Protein AF-C2E2N6-F1 (afdb_monomer)

Sequence (80 aa):
AWFRKQDRDKNILAGRQILDDELEHLGISLKEAEKHLLPRYNFNDVDELLAAIGGGDIRLNQMVNFLQSQFNKPSAEEQD

Secondary structure (DSSP, 8-state):
--HHHHHHHHHHHHHHHHHHHHHHHHT--HHHHHHHHHHHHT-S-HHHHHHHHHHTSS-HHHHHHHHHHHHS-S------

Organism: NCBI:txid525330

Foldseek 3Di:
DPVVVVLLVQQLVQLLVLLCVLCVVVVHDPVVLLVQVCVVVVHPDSSVVSSCNSVVVDDPVVSSVSVCVVRPDDDPPDDD

pLDDT: mean 74.92, std 12.59, range [38.59, 88.12]

Structure (mmCIF, N/CA/C/O backbone):
data_AF-C2E2N6-F1
#
_entry.id   AF-C2E2N6-F1
#
loop_
_atom_site.group_PDB
_atom_site.id
_atom_site.type_symbol
_atom_site.label_atom_id
_atom_site.label_alt_id
_atom_site.label_comp_id
_atom_site.label_asym_id
_atom_site.label_entity_id
_atom_site.label_seq_id
_atom_site.pdbx_PDB_ins_code
_atom_site.Cartn_x
_atom_site.Cartn_y
_atom_site.Cartn_z
_atom_site.occupancy
_atom_site.B_iso_or_equiv
_atom_site.auth_seq_id
_atom_site.auth_comp_id
_atom_site.auth_asym_id
_atom_site.auth_atom_id
_atom_site.pdbx_PDB_model_num
ATOM 1 N N . ALA A 1 1 ? 18.275 -0.425 -21.350 1.00 48.53 1 ALA A N 1
ATOM 2 C CA . ALA A 1 1 ? 17.944 -1.593 -20.507 1.00 48.53 1 ALA A CA 1
ATOM 3 C C . ALA A 1 1 ? 16.463 -1.541 -20.137 1.00 48.53 1 ALA A C 1
ATOM 5 O O . ALA A 1 1 ? 16.099 -0.790 -19.243 1.00 48.53 1 ALA A O 1
ATOM 6 N N . TRP A 1 2 ? 15.607 -2.256 -20.874 1.00 53.59 2 TRP A N 1
ATOM 7 C CA . TRP A 1 2 ? 14.146 -2.182 -20.714 1.00 53.59 2 TRP A CA 1
ATOM 8 C C . TRP A 1 2 ? 13.578 -3.129 -19.637 1.00 53.59 2 TRP A C 1
ATOM 10 O O . TRP A 1 2 ? 12.480 -2.901 -19.149 1.00 53.59 2 TRP A O 1
ATOM 20 N N . PHE A 1 3 ? 14.370 -4.108 -19.180 1.00 54.66 3 PHE A N 1
ATOM 21 C CA . PHE A 1 3 ? 13.969 -5.083 -18.158 1.00 54.66 3 PHE A CA 1
ATOM 22 C C . PHE A 1 3 ? 13.749 -4.455 -16.773 1.00 54.66 3 PHE A C 1
ATOM 24 O O . PHE A 1 3 ? 12.706 -4.655 -16.169 1.00 54.66 3 PHE A O 1
ATOM 31 N N . ARG A 1 4 ? 14.638 -3.555 -16.326 1.00 58.50 4 ARG A N 1
ATOM 32 C CA . ARG A 1 4 ? 14.544 -2.945 -14.982 1.00 58.50 4 ARG A CA 1
ATOM 33 C C . ARG A 1 4 ? 13.274 -2.122 -14.733 1.00 58.50 4 ARG A C 1
ATOM 35 O O . ARG A 1 4 ? 12.874 -1.965 -13.587 1.00 58.50 4 ARG A O 1
ATOM 42 N N . LYS A 1 5 ? 12.659 -1.562 -15.782 1.00 61.53 5 LYS A N 1
ATOM 43 C CA . LYS A 1 5 ? 11.401 -0.808 -15.646 1.00 61.53 5 LYS A CA 1
ATOM 44 C C . LYS A 1 5 ? 10.184 -1.726 -15.564 1.00 61.53 5 LYS A C 1
ATOM 46 O O . LYS A 1 5 ? 9.242 -1.391 -14.858 1.00 61.53 5 LYS A O 1
ATOM 51 N N . GLN A 1 6 ? 10.215 -2.865 -16.254 1.00 68.75 6 GLN A N 1
ATOM 52 C CA . GLN A 1 6 ? 9.102 -3.809 -16.266 1.00 68.75 6 GLN A CA 1
ATOM 53 C C . GLN A 1 6 ? 8.972 -4.549 -14.931 1.00 68.75 6 GLN A C 1
ATOM 55 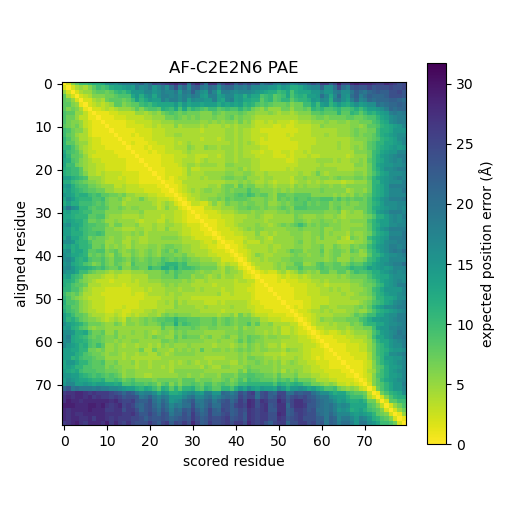O O . GLN A 1 6 ? 7.858 -4.779 -14.473 1.00 68.75 6 GLN A O 1
ATOM 60 N N . ASP A 1 7 ? 10.096 -4.874 -14.287 1.00 79.12 7 ASP A N 1
ATOM 61 C CA . ASP A 1 7 ? 10.090 -5.475 -12.950 1.00 79.12 7 ASP A CA 1
ATOM 62 C C . ASP A 1 7 ? 9.474 -4.534 -11.913 1.00 79.12 7 ASP A C 1
ATOM 64 O O . ASP A 1 7 ? 8.655 -4.959 -11.110 1.00 79.12 7 ASP A O 1
ATOM 68 N N . ARG A 1 8 ? 9.781 -3.230 -11.978 1.00 77.81 8 ARG A N 1
ATOM 69 C CA . ARG A 1 8 ? 9.198 -2.253 -11.049 1.00 77.81 8 ARG A CA 1
ATOM 70 C C . ARG A 1 8 ? 7.679 -2.164 -11.192 1.00 77.81 8 ARG A C 1
ATOM 72 O O . ARG A 1 8 ? 6.988 -2.168 -10.185 1.00 77.81 8 ARG A O 1
ATOM 79 N N . ASP A 1 9 ? 7.171 -2.120 -12.419 1.00 83.69 9 ASP A N 1
ATOM 80 C CA . ASP A 1 9 ? 5.728 -2.050 -12.686 1.00 83.69 9 ASP A CA 1
ATOM 81 C C . ASP A 1 9 ? 4.997 -3.315 -12.201 1.00 83.69 9 ASP A C 1
ATOM 83 O O . ASP A 1 9 ? 3.983 -3.237 -11.508 1.00 83.69 9 ASP A O 1
ATOM 87 N N . LYS A 1 10 ? 5.589 -4.492 -12.454 1.00 86.75 10 LYS A N 1
ATOM 88 C CA . LYS A 1 10 ? 5.098 -5.771 -11.922 1.00 86.75 10 LYS A CA 1
ATOM 89 C C . LYS A 1 10 ? 5.120 -5.815 -10.400 1.00 86.75 10 LYS A C 1
ATOM 91 O O . LYS A 1 10 ? 4.166 -6.311 -9.812 1.00 86.75 10 LYS A O 1
ATOM 96 N N . ASN A 1 11 ? 6.168 -5.291 -9.770 1.00 86.62 11 ASN A N 1
ATOM 97 C CA . ASN A 1 11 ? 6.277 -5.256 -8.316 1.00 86.62 11 ASN A CA 1
ATOM 98 C C . ASN A 1 11 ? 5.226 -4.323 -7.706 1.00 86.62 11 ASN A C 1
ATOM 100 O O . ASN A 1 11 ? 4.623 -4.683 -6.707 1.00 86.62 11 ASN A O 1
ATOM 104 N N . ILE A 1 12 ? 4.946 -3.170 -8.321 1.00 88.00 12 ILE A N 1
ATOM 105 C CA . ILE A 1 12 ? 3.869 -2.270 -7.876 1.00 88.00 12 ILE A CA 1
ATOM 106 C C . ILE A 1 12 ? 2.515 -2.982 -7.959 1.00 88.00 12 ILE A C 1
ATOM 108 O O . ILE A 1 12 ? 1.759 -2.998 -6.989 1.00 88.00 12 ILE A O 1
ATOM 112 N N . LEU A 1 13 ? 2.222 -3.619 -9.095 1.00 88.12 1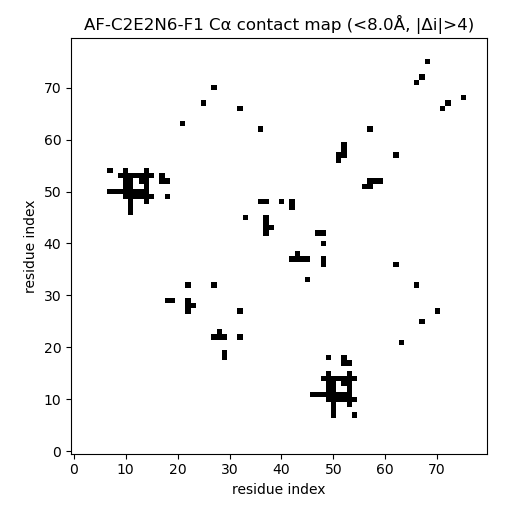3 LEU A N 1
ATOM 113 C CA . LEU A 1 13 ? 0.989 -4.387 -9.292 1.00 88.12 13 LEU A CA 1
ATOM 114 C C . LEU A 1 13 ? 0.857 -5.542 -8.292 1.00 88.12 13 LEU A C 1
ATOM 116 O O . LEU A 1 13 ? -0.197 -5.695 -7.676 1.00 88.12 13 LEU A O 1
ATOM 120 N N . ALA A 1 14 ? 1.924 -6.319 -8.100 1.00 87.88 14 ALA A N 1
ATOM 121 C CA . ALA A 1 14 ? 1.957 -7.421 -7.147 1.00 87.88 14 ALA A CA 1
ATOM 122 C C . ALA A 1 14 ? 1.776 -6.918 -5.712 1.00 87.88 14 ALA A C 1
ATOM 124 O O . ALA A 1 14 ? 0.929 -7.432 -4.992 1.00 87.88 14 ALA A O 1
ATOM 125 N N . GLY A 1 15 ? 2.502 -5.872 -5.312 1.00 87.19 15 GLY A N 1
ATOM 126 C CA . GLY A 1 15 ? 2.362 -5.268 -3.993 1.00 87.19 15 GLY A CA 1
ATOM 127 C C . GLY A 1 15 ? 0.964 -4.722 -3.750 1.00 87.19 15 GLY A C 1
ATOM 128 O O . GLY A 1 15 ? 0.452 -4.852 -2.643 1.00 87.19 15 GLY A O 1
ATOM 129 N N . ARG A 1 16 ? 0.315 -4.177 -4.787 1.00 86.38 16 ARG A N 1
ATOM 130 C CA . ARG A 1 16 ? -1.067 -3.694 -4.696 1.00 86.38 16 ARG A CA 1
ATOM 131 C C . ARG A 1 16 ? -2.023 -4.838 -4.463 1.00 86.38 16 ARG A C 1
ATOM 133 O O . ARG A 1 16 ? -2.856 -4.723 -3.585 1.00 86.38 16 ARG A O 1
ATOM 140 N N . GLN A 1 17 ? -1.888 -5.918 -5.220 1.00 87.25 17 GLN A N 1
ATOM 141 C CA . GLN A 1 17 ? -2.756 -7.081 -5.089 1.00 87.25 17 GLN A CA 1
ATOM 142 C C . GLN A 1 17 ? -2.577 -7.775 -3.735 1.00 87.25 17 GLN A C 1
ATOM 144 O O . GLN A 1 17 ? -3.559 -8.112 -3.095 1.00 87.25 17 GLN A O 1
ATOM 149 N N . ILE A 1 18 ? -1.333 -7.914 -3.275 1.00 85.06 18 ILE A N 1
ATOM 150 C CA . ILE A 1 18 ? -1.001 -8.479 -1.963 1.00 85.06 18 ILE A CA 1
ATOM 151 C C . ILE A 1 18 ? -1.569 -7.618 -0.829 1.00 85.06 18 ILE A C 1
ATOM 153 O O . ILE A 1 18 ? -2.123 -8.140 0.134 1.00 85.06 18 ILE A O 1
ATOM 157 N N . LEU A 1 19 ? -1.400 -6.296 -0.923 1.00 83.12 19 LEU A N 1
ATOM 158 C CA . LEU A 1 19 ? -1.934 -5.375 0.069 1.00 83.12 19 LEU A CA 1
ATOM 159 C C . LEU A 1 19 ? -3.466 -5.395 0.050 1.00 83.12 19 LEU A C 1
ATOM 161 O O . LEU A 1 19 ? -4.066 -5.480 1.106 1.00 83.12 19 LEU A O 1
ATOM 165 N N . ASP A 1 20 ? -4.092 -5.348 -1.124 1.00 84.81 20 ASP A N 1
ATOM 166 C CA . ASP A 1 20 ? -5.551 -5.383 -1.282 1.00 84.81 20 ASP A CA 1
ATOM 167 C C . ASP A 1 20 ? -6.156 -6.666 -0.681 1.00 84.81 20 ASP A C 1
ATOM 169 O O . ASP A 1 20 ? -7.079 -6.566 0.120 1.00 84.81 20 ASP A O 1
ATOM 173 N N . ASP A 1 21 ? -5.563 -7.835 -0.954 1.00 85.56 21 ASP A N 1
ATOM 174 C CA . ASP A 1 21 ? -5.996 -9.141 -0.427 1.00 85.56 21 ASP A CA 1
ATOM 175 C C . ASP A 1 21 ? -5.953 -9.193 1.113 1.00 85.56 21 ASP A C 1
ATOM 177 O O . ASP A 1 21 ? -6.944 -9.536 1.762 1.00 85.56 21 ASP A O 1
ATOM 181 N N . GLU A 1 22 ? -4.848 -8.748 1.725 1.00 80.81 22 GLU A N 1
ATOM 182 C CA . GLU A 1 22 ? -4.734 -8.691 3.190 1.00 80.81 22 GLU A CA 1
ATOM 183 C C . GLU A 1 22 ? -5.723 -7.705 3.817 1.00 80.81 22 GLU A C 1
ATOM 185 O O . GLU A 1 22 ? -6.228 -7.920 4.920 1.00 80.81 22 GLU A O 1
ATOM 190 N N . LEU A 1 23 ? -6.029 -6.613 3.125 1.00 79.31 23 LEU A N 1
ATOM 191 C CA . LEU A 1 23 ? -6.978 -5.627 3.619 1.00 79.31 23 LEU A CA 1
ATOM 192 C C . LEU A 1 23 ? -8.417 -6.089 3.496 1.00 79.31 23 LEU A C 1
ATOM 194 O O . LEU A 1 23 ? -9.181 -5.865 4.435 1.00 79.31 23 LEU A O 1
ATOM 198 N N . GLU A 1 24 ? -8.777 -6.775 2.4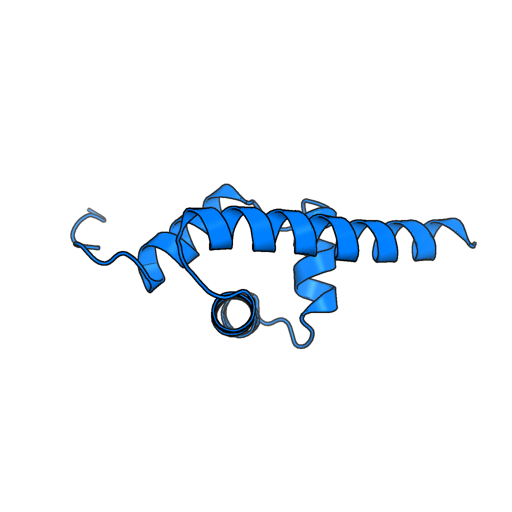13 1.00 83.19 24 GLU A N 1
ATOM 199 C CA . GLU A 1 24 ? -10.064 -7.462 2.315 1.00 83.19 24 GLU A CA 1
ATOM 200 C C . GLU A 1 24 ? -10.220 -8.475 3.453 1.00 83.19 24 GLU A C 1
ATOM 202 O O . GLU A 1 24 ? -11.272 -8.522 4.096 1.00 83.19 24 GLU A O 1
ATOM 207 N N . HIS A 1 25 ? -9.156 -9.212 3.777 1.00 80.94 25 HIS A N 1
ATOM 208 C CA .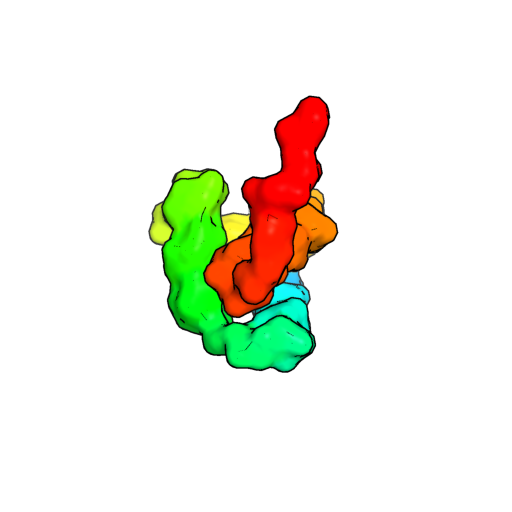 HIS A 1 25 ? -9.169 -10.193 4.859 1.00 80.94 25 HIS A CA 1
ATOM 209 C C . HIS A 1 25 ? -9.356 -9.554 6.246 1.00 80.94 25 HIS A C 1
ATOM 211 O O . HIS A 1 25 ? -10.027 -10.117 7.114 1.00 80.94 25 HIS A O 1
ATOM 217 N N . LEU A 1 26 ? -8.808 -8.354 6.446 1.00 73.75 26 LEU A N 1
ATOM 218 C CA . LEU A 1 26 ? -8.937 -7.571 7.676 1.00 73.75 26 LEU A CA 1
ATOM 219 C C . LEU A 1 26 ? -10.189 -6.670 7.707 1.00 73.75 26 LEU A C 1
ATOM 221 O O . LEU A 1 26 ? -10.478 -6.066 8.742 1.00 73.75 26 LEU A O 1
ATOM 225 N N . GLY A 1 27 ? -10.931 -6.553 6.600 1.00 79.50 27 GLY A N 1
ATOM 226 C CA . GLY A 1 27 ? -12.069 -5.637 6.463 1.00 79.50 27 GLY A CA 1
ATOM 227 C C . GLY A 1 27 ? -11.676 -4.153 6.424 1.00 79.50 27 GLY A C 1
ATOM 228 O O . GLY A 1 27 ? -12.461 -3.288 6.817 1.00 79.50 27 GLY A O 1
ATOM 229 N N . ILE A 1 28 ? -10.457 -3.847 5.979 1.00 77.56 28 ILE A N 1
ATOM 230 C CA . ILE A 1 28 ? -9.882 -2.499 5.923 1.00 77.56 28 ILE A CA 1
ATOM 231 C C . ILE A 1 28 ? -9.910 -1.991 4.476 1.00 77.56 28 ILE A C 1
ATOM 233 O O . ILE A 1 28 ? -9.800 -2.746 3.518 1.00 77.56 28 ILE A O 1
ATOM 237 N N . SER A 1 29 ? -10.033 -0.677 4.288 1.00 79.00 29 SER A N 1
ATOM 238 C CA . SER A 1 29 ? -9.904 -0.068 2.959 1.00 79.00 29 SER A CA 1
ATOM 239 C C . SER A 1 29 ? -8.439 0.141 2.562 1.00 79.00 29 SER A C 1
ATOM 241 O O . SER A 1 29 ? -7.667 0.681 3.356 1.00 79.00 29 SER A O 1
ATOM 243 N N . LEU A 1 30 ? -8.093 -0.141 1.295 1.00 76.50 30 LEU A N 1
ATOM 244 C CA . LEU A 1 30 ? -6.777 0.144 0.684 1.00 76.50 30 LEU A CA 1
ATOM 245 C C . LEU A 1 30 ? -6.225 1.523 1.079 1.00 76.50 30 LEU A C 1
ATOM 247 O O . LEU A 1 30 ? -5.106 1.628 1.574 1.00 76.50 30 LEU A O 1
ATOM 251 N N . LYS A 1 31 ? -7.077 2.554 0.982 1.00 77.06 31 LYS A N 1
ATOM 252 C CA . LYS A 1 31 ? -6.754 3.956 1.298 1.00 77.06 31 LYS A CA 1
ATOM 253 C C . LYS A 1 31 ? -6.340 4.222 2.745 1.00 77.06 31 LYS A C 1
ATOM 255 O O . LYS A 1 31 ? -5.596 5.166 2.997 1.00 77.06 31 LYS A O 1
ATOM 260 N N . GLU A 1 32 ? -6.866 3.461 3.696 1.00 78.00 32 GLU A N 1
ATOM 261 C CA . GLU A 1 32 ? -6.510 3.616 5.108 1.00 78.00 32 GLU A CA 1
ATOM 262 C C . GLU A 1 32 ? -5.170 2.929 5.368 1.00 78.00 32 GLU A C 1
ATOM 264 O O . GLU A 1 32 ? -4.251 3.525 5.922 1.00 78.00 32 GLU A O 1
ATOM 269 N N . ALA A 1 33 ? -5.006 1.705 4.879 1.00 76.56 33 ALA A N 1
ATOM 270 C CA . ALA A 1 33 ? -3.769 0.962 5.046 1.00 76.56 33 ALA A CA 1
ATOM 271 C C . ALA A 1 33 ? -2.561 1.640 4.403 1.00 76.56 33 ALA A C 1
ATOM 273 O O . ALA A 1 33 ? -1.529 1.770 5.056 1.00 76.56 33 ALA A O 1
ATOM 274 N N . GLU A 1 34 ? -2.689 2.134 3.167 1.00 77.94 34 GLU A N 1
ATOM 275 C CA . GLU A 1 34 ? -1.618 2.892 2.514 1.00 77.94 34 GLU A CA 1
ATOM 276 C C . GLU A 1 34 ? -1.254 4.144 3.334 1.00 77.94 34 GLU A C 1
ATOM 278 O O . GLU A 1 34 ? -0.073 4.407 3.555 1.00 77.94 34 GLU A O 1
ATOM 283 N N . LYS A 1 35 ? -2.238 4.850 3.913 1.00 76.69 35 LYS A N 1
ATOM 284 C CA . LYS A 1 35 ? -2.003 6.005 4.799 1.00 76.69 35 LYS A CA 1
ATOM 285 C C . LYS A 1 35 ? -1.290 5.657 6.101 1.00 76.69 35 LYS A C 1
ATOM 287 O O . LYS A 1 35 ? -0.566 6.504 6.615 1.00 76.69 35 LYS A O 1
ATOM 292 N N . HIS A 1 36 ? -1.497 4.463 6.650 1.00 78.81 36 HIS A N 1
ATOM 293 C CA . HIS A 1 36 ? -0.795 4.014 7.855 1.00 78.81 36 HIS A CA 1
ATOM 294 C C . HIS A 1 36 ? 0.604 3.464 7.539 1.00 78.81 36 HIS A C 1
ATOM 296 O O . HIS A 1 36 ? 1.531 3.637 8.332 1.00 78.81 36 HIS A O 1
ATOM 302 N N . LEU A 1 37 ? 0.779 2.839 6.373 1.00 78.06 37 LEU A N 1
ATOM 303 C CA . LEU A 1 37 ? 2.043 2.239 5.946 1.00 78.06 37 LEU A CA 1
ATOM 304 C C . LEU A 1 37 ? 3.054 3.280 5.437 1.00 78.06 37 LEU A C 1
ATOM 306 O O . LEU A 1 37 ? 4.235 3.177 5.771 1.00 78.06 37 LEU A O 1
ATOM 310 N N . LEU A 1 38 ? 2.613 4.313 4.710 1.00 80.81 38 LEU A N 1
ATOM 311 C CA . LEU A 1 38 ? 3.466 5.404 4.211 1.00 80.81 38 LEU A CA 1
ATOM 312 C C . LEU A 1 38 ? 4.329 6.069 5.309 1.00 80.81 38 LEU A C 1
ATOM 314 O O . LEU A 1 38 ? 5.558 6.021 5.204 1.00 80.81 38 LEU A O 1
ATOM 318 N N . PRO A 1 39 ? 3.757 6.625 6.399 1.00 80.06 39 PRO A N 1
ATOM 319 C CA . PRO A 1 39 ? 4.541 7.252 7.463 1.00 80.06 39 P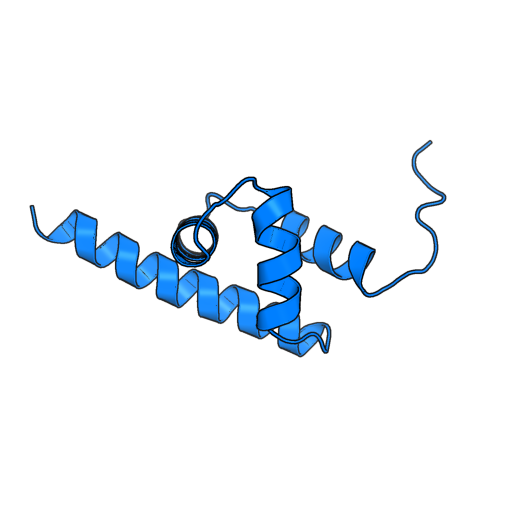RO A CA 1
ATOM 320 C C . PRO A 1 39 ? 5.350 6.235 8.277 1.00 80.06 39 PRO A C 1
ATOM 322 O O . PRO A 1 39 ? 6.396 6.584 8.817 1.00 80.06 39 PRO A O 1
ATOM 325 N N . ARG A 1 40 ? 4.905 4.974 8.367 1.00 78.19 40 ARG A N 1
ATOM 326 C CA . ARG A 1 40 ? 5.607 3.928 9.124 1.00 78.19 40 ARG A CA 1
ATOM 327 C C . ARG A 1 40 ? 6.929 3.533 8.473 1.00 78.19 40 ARG A C 1
ATOM 329 O O . ARG A 1 40 ? 7.919 3.350 9.177 1.00 78.19 40 ARG A O 1
ATOM 336 N N . TYR A 1 41 ? 6.924 3.395 7.153 1.00 74.31 41 TYR A N 1
ATOM 337 C CA . TYR A 1 41 ? 8.105 3.039 6.372 1.00 74.31 41 TYR A CA 1
ATOM 338 C C . TYR A 1 41 ? 8.857 4.259 5.830 1.00 74.31 41 TYR A C 1
ATOM 340 O O . TYR A 1 41 ? 9.871 4.103 5.155 1.00 74.31 41 TYR A O 1
ATOM 348 N N . ASN A 1 42 ? 8.388 5.470 6.153 1.00 77.81 42 ASN A N 1
ATOM 349 C CA . ASN A 1 42 ? 8.960 6.725 5.678 1.00 77.81 42 ASN A CA 1
ATOM 350 C C . ASN A 1 42 ? 9.001 6.800 4.134 1.00 77.81 42 ASN A C 1
ATOM 352 O O . ASN A 1 42 ? 9.930 7.366 3.552 1.00 77.81 42 ASN A O 1
ATOM 356 N N . PHE A 1 43 ? 7.993 6.215 3.478 1.00 78.62 43 PHE A N 1
ATOM 357 C CA . PHE A 1 43 ? 7.800 6.322 2.034 1.00 78.62 43 PHE A CA 1
ATOM 358 C C . PHE A 1 43 ? 7.014 7.588 1.702 1.00 78.62 43 PHE A C 1
ATOM 360 O O . PHE A 1 43 ? 6.081 7.962 2.413 1.00 78.62 43 PHE A O 1
ATOM 367 N N . ASN A 1 44 ? 7.392 8.232 0.598 1.00 75.94 44 ASN A N 1
ATOM 368 C CA . ASN A 1 44 ? 6.687 9.406 0.081 1.00 75.94 44 ASN A CA 1
ATOM 369 C C . ASN A 1 44 ? 5.589 9.014 -0.913 1.00 75.94 44 ASN A C 1
ATOM 371 O O . ASN A 1 44 ? 4.595 9.726 -1.033 1.00 75.94 44 ASN A O 1
ATOM 375 N N . ASP A 1 45 ? 5.754 7.870 -1.581 1.00 81.06 45 ASP A N 1
ATOM 376 C CA . ASP A 1 45 ? 4.867 7.398 -2.636 1.00 81.06 45 ASP A CA 1
ATOM 377 C C . ASP A 1 45 ? 4.338 5.998 -2.344 1.00 81.06 45 ASP A C 1
ATOM 379 O O . ASP A 1 45 ? 5.078 5.094 -1.940 1.00 81.06 45 ASP A O 1
ATOM 383 N N . VAL A 1 46 ? 3.046 5.804 -2.616 1.00 81.00 46 VAL A N 1
ATOM 384 C CA . VAL A 1 46 ? 2.413 4.486 -2.496 1.00 81.00 46 VAL A CA 1
ATOM 385 C C . VAL A 1 46 ? 3.049 3.511 -3.480 1.00 81.00 46 VAL A C 1
ATOM 387 O O . VAL A 1 46 ? 3.289 2.368 -3.127 1.00 81.00 46 VAL A O 1
ATOM 390 N N . ASP A 1 47 ? 3.456 3.967 -4.664 1.00 84.31 47 ASP A N 1
ATOM 391 C CA 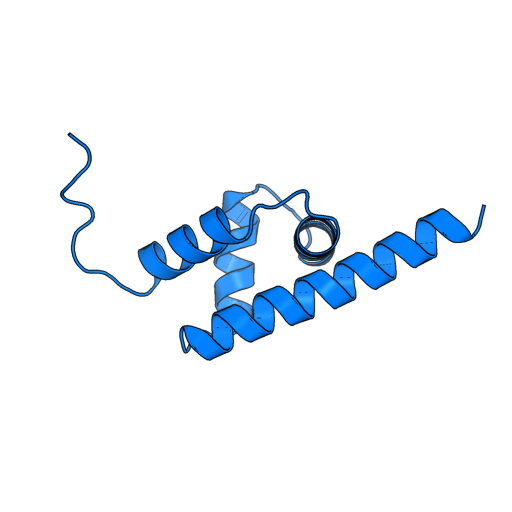. ASP A 1 47 ? 4.150 3.124 -5.636 1.00 84.31 47 ASP A CA 1
ATOM 392 C C . ASP A 1 47 ? 5.493 2.591 -5.114 1.00 84.31 47 ASP A C 1
ATOM 394 O O . ASP A 1 47 ? 5.883 1.481 -5.464 1.00 84.31 47 ASP A O 1
ATOM 398 N N . GLU A 1 48 ? 6.216 3.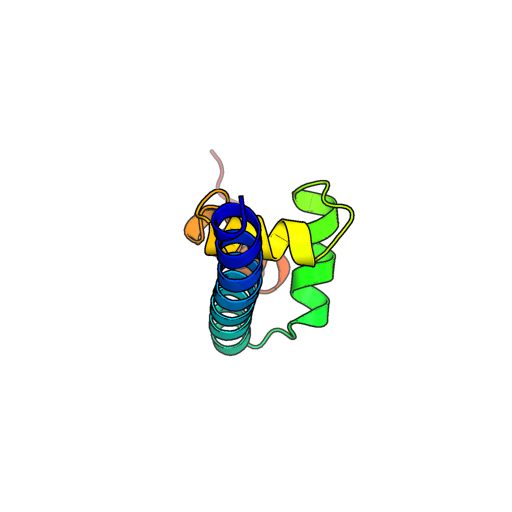333 -4.268 1.00 84.12 48 GLU A N 1
ATOM 399 C CA . GLU A 1 48 ? 7.455 2.825 -3.658 1.00 84.12 48 GLU A CA 1
ATOM 400 C C . GLU A 1 48 ? 7.169 1.758 -2.606 1.00 84.12 48 GLU A C 1
ATOM 402 O O . GLU A 1 48 ? 7.832 0.720 -2.593 1.00 84.12 48 GLU A O 1
ATOM 407 N N . LEU A 1 49 ? 6.137 1.976 -1.787 1.00 84.44 49 LEU A N 1
ATOM 408 C CA . LEU A 1 49 ? 5.651 0.982 -0.837 1.00 84.44 49 LEU A CA 1
ATOM 409 C C . LEU A 1 49 ? 5.217 -0.295 -1.574 1.00 84.44 49 LEU A C 1
ATOM 411 O O . LEU A 1 49 ? 5.668 -1.386 -1.240 1.00 84.44 49 LEU A O 1
ATOM 415 N N . LEU A 1 50 ? 4.387 -0.166 -2.608 1.00 85.25 50 LEU A N 1
ATOM 416 C CA . LEU A 1 50 ? 3.874 -1.288 -3.391 1.00 85.25 50 LEU A CA 1
ATOM 417 C C . LEU A 1 50 ? 5.004 -2.020 -4.124 1.00 85.25 50 LEU A C 1
ATOM 419 O O . LEU A 1 50 ? 5.068 -3.245 -4.076 1.00 85.25 50 LEU A O 1
ATOM 423 N N . ALA A 1 51 ? 5.946 -1.292 -4.730 1.00 86.88 51 ALA A N 1
ATOM 424 C CA . ALA A 1 51 ? 7.129 -1.892 -5.341 1.00 86.88 51 ALA A CA 1
ATOM 425 C C . ALA A 1 51 ? 7.975 -2.671 -4.322 1.00 86.88 51 ALA A C 1
ATOM 427 O O . ALA A 1 51 ? 8.492 -3.736 -4.656 1.00 86.88 51 ALA A O 1
ATOM 428 N N . ALA A 1 52 ? 8.107 -2.165 -3.094 1.00 84.38 52 ALA A N 1
ATOM 429 C CA . ALA A 1 52 ? 8.844 -2.834 -2.029 1.00 84.38 52 ALA A CA 1
ATOM 430 C C . ALA A 1 52 ? 8.100 -4.077 -1.503 1.00 84.38 52 ALA A C 1
ATOM 432 O O . ALA A 1 52 ? 8.730 -5.091 -1.207 1.00 84.38 52 ALA A O 1
ATOM 433 N N . ILE A 1 53 ? 6.764 -4.051 -1.448 1.00 84.56 53 ILE A N 1
ATOM 434 C CA . ILE A 1 53 ? 5.944 -5.224 -1.095 1.00 84.56 53 ILE A CA 1
ATOM 435 C C . ILE A 1 53 ? 6.057 -6.296 -2.180 1.00 84.56 53 ILE A C 1
ATOM 437 O O . ILE A 1 53 ? 6.431 -7.429 -1.886 1.00 84.56 53 ILE A O 1
ATOM 441 N N . GLY A 1 54 ? 5.785 -5.952 -3.442 1.00 84.12 54 GLY A N 1
ATOM 442 C CA . GLY A 1 54 ? 5.838 -6.917 -4.541 1.00 84.12 54 GLY A CA 1
ATOM 443 C C . GLY A 1 54 ? 7.255 -7.381 -4.881 1.00 84.12 54 GLY A C 1
ATOM 444 O O . GLY A 1 54 ? 7.427 -8.478 -5.401 1.00 84.12 54 GLY A O 1
ATOM 445 N N . GLY A 1 55 ? 8.269 -6.577 -4.551 1.00 82.12 55 GLY A N 1
ATOM 446 C CA . GLY A 1 55 ? 9.680 -6.951 -4.649 1.00 82.12 55 GLY A CA 1
ATOM 447 C C . GLY A 1 55 ? 10.173 -7.844 -3.505 1.00 82.12 55 GLY A C 1
ATOM 448 O O . GLY A 1 55 ? 11.236 -8.447 -3.632 1.00 82.12 55 GLY A O 1
ATOM 449 N N . GLY A 1 56 ? 9.414 -7.959 -2.409 1.00 79.31 56 GLY A N 1
ATOM 450 C CA . GLY A 1 56 ? 9.796 -8.728 -1.221 1.00 79.31 56 GLY A CA 1
ATOM 451 C C . GLY A 1 56 ? 10.733 -7.998 -0.248 1.00 79.31 56 GLY A C 1
ATOM 452 O O . GLY A 1 56 ? 11.201 -8.615 0.709 1.00 79.31 56 GLY A O 1
ATOM 453 N N . ASP A 1 57 ? 10.984 -6.701 -0.455 1.00 80.50 57 ASP A N 1
ATOM 454 C CA . ASP A 1 57 ? 11.680 -5.828 0.502 1.00 80.50 57 ASP A CA 1
ATOM 455 C C . ASP A 1 57 ? 10.863 -5.661 1.795 1.00 80.50 57 ASP A C 1
ATOM 457 O O . ASP A 1 57 ? 11.420 -5.610 2.895 1.00 80.50 57 ASP A O 1
ATOM 461 N N . ILE A 1 58 ? 9.529 -5.630 1.688 1.00 79.38 58 ILE A N 1
ATOM 462 C CA . ILE A 1 58 ? 8.632 -5.590 2.848 1.00 79.38 58 ILE A CA 1
ATOM 463 C C . ILE A 1 58 ? 8.166 -6.996 3.200 1.00 79.38 58 ILE A C 1
ATOM 465 O O . ILE A 1 58 ? 7.525 -7.697 2.416 1.00 79.38 58 ILE A O 1
ATOM 469 N N . ARG A 1 59 ? 8.435 -7.399 4.445 1.00 79.88 59 ARG A N 1
ATOM 470 C CA . ARG A 1 59 ? 7.924 -8.660 4.982 1.00 79.88 59 ARG A CA 1
ATOM 471 C C . ARG A 1 59 ? 6.440 -8.534 5.286 1.00 79.88 59 ARG A C 1
ATOM 473 O O . ARG A 1 59 ? 6.063 -7.875 6.255 1.00 79.88 59 ARG A O 1
ATOM 480 N N . LEU A 1 60 ? 5.637 -9.272 4.523 1.00 74.69 60 LEU A N 1
ATOM 481 C CA . LEU A 1 60 ? 4.191 -9.383 4.706 1.00 74.69 60 LEU A CA 1
ATOM 482 C C . LEU A 1 60 ? 3.798 -9.600 6.163 1.00 74.69 60 LEU A C 1
ATOM 484 O O . LEU A 1 60 ? 3.024 -8.829 6.700 1.00 74.69 60 LEU A O 1
ATOM 488 N N . ASN A 1 61 ? 4.427 -10.549 6.856 1.00 75.38 61 ASN A N 1
ATOM 489 C CA . ASN A 1 61 ? 4.097 -10.846 8.252 1.00 75.38 61 ASN A CA 1
ATOM 490 C C . ASN A 1 61 ? 4.216 -9.625 9.200 1.00 75.38 61 ASN A C 1
ATOM 492 O O . ASN A 1 61 ? 3.420 -9.476 10.122 1.00 75.38 61 ASN A O 1
ATOM 496 N N . GLN A 1 62 ? 5.174 -8.716 8.963 1.00 76.81 62 GLN A N 1
ATOM 497 C CA . GLN A 1 62 ? 5.292 -7.468 9.734 1.00 76.81 62 GLN A CA 1
ATOM 498 C C . GLN A 1 62 ? 4.185 -6.473 9.381 1.00 76.81 62 GLN A C 1
ATOM 500 O O . GLN A 1 62 ? 3.641 -5.823 10.269 1.00 76.81 62 GLN A O 1
ATOM 505 N N . MET A 1 63 ? 3.866 -6.365 8.091 1.00 76.81 63 MET A N 1
ATOM 506 C CA . MET A 1 63 ? 2.792 -5.513 7.590 1.00 76.81 63 MET A CA 1
ATOM 507 C C . MET A 1 63 ? 1.439 -5.961 8.149 1.00 76.81 63 MET A C 1
ATOM 509 O O . MET A 1 63 ? 0.701 -5.140 8.681 1.00 76.81 63 MET A O 1
ATOM 513 N N . VAL A 1 64 ? 1.160 -7.263 8.107 1.00 74.81 64 VAL A N 1
ATOM 514 C CA . VAL A 1 64 ? -0.063 -7.874 8.635 1.00 74.81 64 VAL A CA 1
ATOM 515 C C . VAL A 1 64 ? -0.162 -7.672 10.140 1.00 74.81 64 VAL A C 1
ATOM 517 O O . VAL A 1 64 ? -1.180 -7.172 10.601 1.00 74.81 64 VAL A O 1
ATOM 520 N N . ASN A 1 65 ? 0.906 -7.938 10.905 1.00 78.50 65 ASN A N 1
ATOM 521 C CA . ASN A 1 65 ? 0.923 -7.648 12.345 1.00 78.50 65 ASN A CA 1
ATOM 522 C C . ASN A 1 65 ? 0.665 -6.165 12.645 1.00 78.50 65 ASN A C 1
ATOM 524 O O . ASN A 1 65 ? -0.030 -5.832 13.600 1.00 78.50 65 ASN A O 1
ATOM 528 N N . PHE A 1 66 ? 1.220 -5.261 11.838 1.00 79.06 66 PHE A N 1
ATOM 529 C CA . PHE A 1 66 ? 1.031 -3.826 12.018 1.00 79.06 66 PHE A CA 1
ATOM 530 C C . PHE A 1 66 ? -0.402 -3.385 11.701 1.00 79.06 66 PHE A C 1
ATOM 532 O O . PHE A 1 66 ? -0.997 -2.654 12.490 1.00 79.06 66 PHE A O 1
ATOM 539 N N . LEU A 1 67 ? -0.969 -3.849 10.584 1.00 77.75 67 LEU A N 1
ATOM 540 C CA . LEU A 1 67 ? -2.360 -3.584 10.215 1.00 77.75 67 LEU A CA 1
ATOM 541 C C . LEU A 1 67 ? -3.308 -4.202 11.251 1.00 77.75 67 LEU A C 1
ATOM 543 O O . LEU A 1 67 ? -4.171 -3.513 11.785 1.00 77.75 67 LEU A O 1
ATOM 547 N N . GLN A 1 68 ? -3.085 -5.447 11.661 1.00 74.50 68 GLN A N 1
ATOM 548 C CA . GLN A 1 68 ? -3.821 -6.046 12.773 1.00 74.50 68 GLN A CA 1
ATOM 549 C C . GLN A 1 68 ? -3.693 -5.219 14.056 1.00 74.50 68 GLN A C 1
ATOM 551 O O . GLN A 1 68 ? -4.703 -4.942 14.682 1.00 74.50 68 GLN A O 1
ATOM 556 N N . SER A 1 69 ? -2.507 -4.739 14.429 1.00 75.44 69 SER A N 1
ATOM 557 C CA . SER A 1 69 ? -2.336 -3.912 15.633 1.00 75.44 69 SER A CA 1
ATOM 558 C C . SER A 1 69 ? -3.039 -2.548 15.539 1.00 75.44 69 SER A C 1
ATOM 560 O O . SER A 1 69 ? -3.556 -2.043 16.538 1.00 75.44 69 SER A O 1
ATOM 562 N N . GLN A 1 70 ? -3.077 -1.938 14.351 1.00 74.06 70 GLN A N 1
ATOM 563 C CA . GLN A 1 70 ? -3.758 -0.659 14.133 1.00 74.06 70 GLN A CA 1
ATOM 564 C C . GLN A 1 70 ? -5.284 -0.792 14.152 1.00 74.06 70 GLN A C 1
ATOM 566 O O . GLN A 1 70 ? -5.952 0.068 14.727 1.00 74.06 70 GLN A O 1
ATOM 571 N N . PHE A 1 71 ? -5.830 -1.853 13.554 1.00 69.88 71 PHE A N 1
ATOM 572 C CA . PHE A 1 71 ? -7.273 -1.996 13.335 1.00 69.88 71 PHE A CA 1
ATOM 573 C C . PHE A 1 71 ? -7.955 -2.953 14.323 1.00 69.88 71 PHE A C 1
ATOM 575 O O . PHE A 1 71 ? -9.083 -2.708 14.744 1.00 69.88 71 PHE A O 1
ATOM 582 N N . ASN A 1 72 ? -7.265 -4.004 14.758 1.00 59.66 72 ASN A N 1
ATOM 583 C CA . ASN A 1 72 ? -7.732 -4.989 15.727 1.00 59.66 72 ASN A CA 1
ATOM 584 C C . ASN A 1 72 ? -7.026 -4.763 17.075 1.00 59.66 72 ASN A C 1
ATOM 586 O O . ASN A 1 72 ? -6.075 -5.458 17.426 1.00 59.66 72 ASN A O 1
ATOM 590 N N . LYS A 1 73 ? -7.501 -3.796 17.871 1.00 56.91 73 LY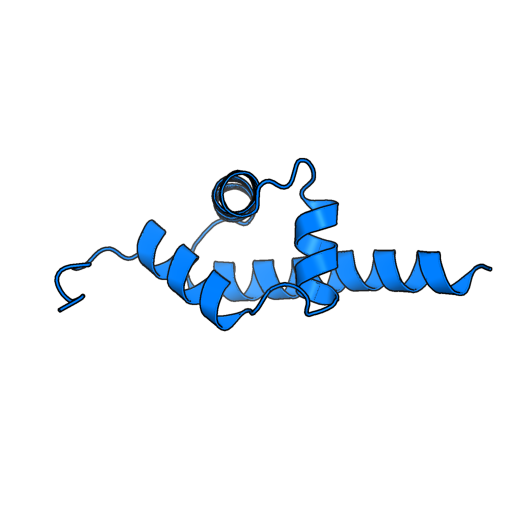S A N 1
ATOM 591 C CA . LYS A 1 73 ? -7.169 -3.775 19.306 1.00 56.91 73 LYS A CA 1
ATOM 592 C C . LYS A 1 73 ? -7.977 -4.876 20.001 1.00 56.91 73 LYS A C 1
ATOM 594 O O . LYS A 1 73 ? -9.195 -4.752 20.113 1.00 56.91 73 LYS A O 1
ATOM 599 N N . PRO A 1 74 ? -7.301 -5.912 20.509 1.00 44.16 74 PRO A N 1
ATOM 600 C CA . PRO A 1 74 ? -7.165 -5.983 21.955 1.00 44.16 74 PRO A CA 1
ATOM 601 C C . PRO A 1 74 ? -5.695 -6.171 22.358 1.00 44.16 74 PRO A C 1
ATOM 603 O O . PRO A 1 74 ? -4.986 -6.994 21.799 1.00 44.16 74 PRO A O 1
ATOM 606 N N . SER A 1 75 ? -5.264 -5.367 23.330 1.00 43.12 75 SER A N 1
ATOM 607 C CA . SER A 1 75 ? -4.078 -5.568 24.171 1.00 43.12 75 SER A CA 1
ATOM 608 C C . SER A 1 75 ? -2.739 -5.829 23.467 1.00 43.12 75 SER A C 1
ATOM 610 O O . SER A 1 75 ? -2.265 -6.952 23.378 1.00 43.12 75 SER A O 1
ATOM 612 N N . ALA A 1 76 ? -2.025 -4.750 23.139 1.00 43.97 76 ALA A N 1
ATOM 613 C CA . ALA A 1 76 ? -0.568 -4.746 23.294 1.00 43.97 76 ALA A CA 1
ATOM 614 C C . ALA A 1 76 ? -0.226 -4.502 24.782 1.00 43.97 76 ALA A C 1
ATOM 616 O O . ALA A 1 76 ? 0.394 -3.507 25.142 1.00 43.97 76 ALA A O 1
ATOM 617 N N . GLU A 1 77 ? -0.718 -5.385 25.648 1.00 46.88 77 GLU A N 1
ATOM 618 C CA . GLU A 1 77 ? -0.141 -5.683 26.957 1.00 46.88 77 GLU A CA 1
ATOM 619 C C . GLU A 1 77 ? 0.432 -7.088 26.796 1.00 46.88 77 GLU A C 1
A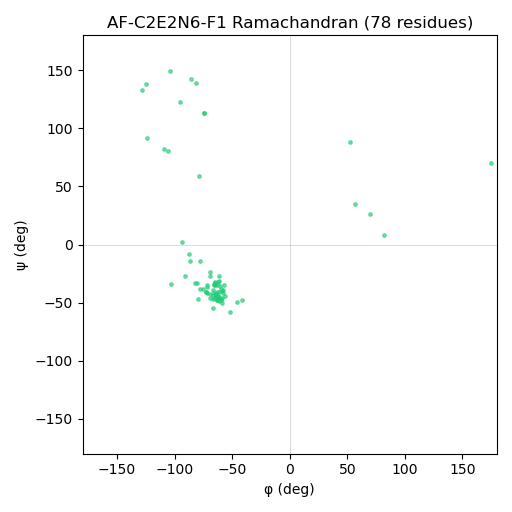TOM 621 O O . GLU A 1 77 ? -0.283 -8.038 27.053 1.00 46.88 77 GLU A O 1
ATOM 626 N N . GLU A 1 78 ? 1.632 -7.216 26.229 1.00 49.88 78 GLU A N 1
ATOM 627 C CA . GLU A 1 78 ? 2.523 -8.389 26.339 1.00 49.88 78 GLU A CA 1
ATOM 628 C C . GLU A 1 78 ? 3.742 -8.152 25.430 1.00 49.88 78 GLU A C 1
ATOM 630 O O . GLU A 1 78 ? 3.925 -8.750 24.372 1.00 49.88 78 GLU A O 1
ATOM 635 N N . GLN A 1 79 ? 4.587 -7.209 25.840 1.00 38.59 79 GLN A N 1
ATOM 636 C CA . GLN A 1 79 ? 6.025 -7.361 25.649 1.00 38.59 79 GLN A CA 1
ATOM 637 C C . GLN A 1 79 ? 6.643 -7.225 27.041 1.00 38.59 79 GLN A C 1
ATOM 639 O O . GLN A 1 79 ? 6.836 -6.112 27.529 1.00 38.59 79 GLN A O 1
ATOM 644 N N . ASP A 1 80 ? 6.800 -8.381 27.691 1.00 39.00 80 ASP A N 1
ATOM 645 C CA . ASP A 1 80 ? 7.802 -8.634 28.737 1.00 39.00 80 ASP A CA 1
ATOM 646 C C . ASP A 1 80 ? 9.215 -8.358 28.193 1.00 39.00 80 ASP A C 1
ATOM 648 O O . ASP A 1 80 ? 9.469 -8.709 27.011 1.00 39.00 80 ASP A O 1
#

Radius of gyration: 13.81 Å; Cα contacts (8 Å, |Δi|>4): 72; chains: 1; bounding box: 30×20×50 Å

Nearest PDB structures (foldseek):
  5kpx-assembly1_33  TM=7.816E-01  e=6.331E-07  Escherichia coli K-12
  6t90-assembly1_K  TM=3.902E-01  e=2.935E+00  Aequorea victoria
  8bx1-assembly1_A  TM=4.655E-01  e=5.551E+00  Mus musculus
  6yov-assembly1_K  TM=4.388E-01  e=4.665E+00  Aequorea victoria

InterPro domains:
  IPR045600 RelA/SpoT, AH and RIS domain [PF19296] (2-67)

Mean predicted aligned error: 8.34 Å

Solvent-accessible surface area (backbone atoms only — not comparable to full-atom values): 4655 Å² total; per-residue (Å²): 129,72,64,72,60,53,53,47,55,50,12,25,54,44,14,45,52,56,50,44,52,55,23,59,74,70,74,47,56,64,74,57,53,52,63,57,47,28,71,71,71,71,44,93,45,70,61,58,51,17,24,30,39,40,66,60,76,44,58,60,73,60,52,50,52,48,52,41,57,74,74,53,78,75,72,99,76,81,82,131